Protein AF-A0A8X6S5K1-F1 (afdb_monomer)

Organism: Trichonephila clavipes (NCBI:txid2585209)

Foldseek 3Di:
DDDDDPDQAAQPQQRDRDHVPDPPDPRNVLQVQLVVCCVVVVDDSVVSNVVSCVVVPDPPDDPVVVPPDPDPPPDDDDDPPDDDDDDDDDDDDDDDPDDDDDDDDDDDDD

Mean predicted aligned error: 18.53 Å

Sequence (110 aa):
MIAQTKAKERCVNCKGDHSSFSRSCPTWILEKEITALKIKNKISYPEARRVVSSRTPVSGKSYASVTSKSYVFTAIQVDASTAPTSATAASITPKNVAVDTLKSVSSTRC

Solvent-accessible surface area (backbone atoms only — not comparable to full-atom values): 7777 Å² total; per-residue (Å²): 133,86,82,80,78,83,64,89,47,56,13,83,83,74,68,42,92,38,51,72,84,44,83,83,37,67,62,57,50,52,52,51,49,28,53,49,44,17,67,74,70,70,48,54,64,73,56,23,44,52,56,51,47,67,75,54,64,64,88,88,72,55,81,76,70,69,75,73,68,81,76,82,78,79,81,76,86,70,87,85,84,73,88,83,83,86,82,82,91,77,87,78,78,83,79,79,81,81,82,85,78,90,75,88,80,92,88,86,80,134

Nearest PDB structures (foldseek):
  7zwc-assembly1_b  TM=6.646E-01  e=4.612E+00  Homo sapiens

Radius of gyration: 29.03 Å; Cα contacts (8 Å, |Δi|>4): 48; chains: 1; bounding box: 56×59×85 Å

pLDDT: mean 72.78, std 20.5, range [36.31, 97.94]

Structure (mmCIF, N/CA/C/O backbone):
data_AF-A0A8X6S5K1-F1
#
_entry.id   AF-A0A8X6S5K1-F1
#
loop_
_atom_site.group_PDB
_atom_site.id
_atom_site.type_symbol
_atom_site.label_atom_id
_atom_site.label_alt_id
_atom_site.label_comp_id
_atom_site.label_asym_id
_atom_site.label_entity_id
_atom_site.label_seq_id
_atom_site.pdbx_PDB_ins_code
_atom_site.Cartn_x
_atom_site.Cartn_y
_atom_site.Cartn_z
_atom_site.occupancy
_atom_site.B_iso_or_equiv
_atom_site.auth_seq_id
_atom_site.auth_comp_id
_atom_site.auth_asym_id
_atom_site.auth_atom_id
_atom_site.pdbx_PDB_model_num
ATOM 1 N N . MET A 1 1 ? 12.427 21.170 -33.068 1.00 50.81 1 MET A N 1
ATOM 2 C CA . MET A 1 1 ? 12.164 19.721 -32.935 1.00 50.81 1 MET A CA 1
ATOM 3 C C . MET A 1 1 ? 12.757 19.262 -31.610 1.00 50.81 1 MET A C 1
ATOM 5 O O . MET A 1 1 ? 13.974 19.231 -31.501 1.00 50.81 1 MET A O 1
ATOM 9 N N . ILE A 1 2 ? 11.947 19.018 -30.576 1.00 59.53 2 ILE A N 1
ATOM 10 C CA . ILE A 1 2 ? 12.468 18.504 -29.298 1.00 59.53 2 ILE A CA 1
ATOM 11 C C . ILE A 1 2 ? 12.684 17.001 -29.483 1.00 59.53 2 ILE A C 1
ATOM 13 O O . ILE A 1 2 ? 11.723 16.263 -29.693 1.00 59.53 2 ILE A O 1
ATOM 17 N N . ALA A 1 3 ? 13.941 16.559 -29.469 1.00 55.78 3 ALA A N 1
ATOM 18 C CA . ALA A 1 3 ? 14.285 15.147 -29.538 1.00 55.78 3 ALA A CA 1
ATOM 19 C C . ALA A 1 3 ? 13.805 14.447 -28.259 1.00 55.78 3 ALA A C 1
ATOM 21 O O . ALA A 1 3 ? 14.302 14.713 -27.167 1.00 55.78 3 ALA A O 1
ATOM 22 N N . GLN A 1 4 ? 12.824 13.557 -28.389 1.00 64.69 4 GLN A N 1
ATOM 23 C CA . GLN A 1 4 ? 12.418 12.667 -27.306 1.00 64.69 4 GLN A CA 1
ATOM 24 C C . GLN A 1 4 ? 13.427 11.522 -27.228 1.00 64.69 4 GLN A C 1
ATOM 26 O O . GLN A 1 4 ? 13.410 10.589 -28.030 1.00 64.69 4 GLN A O 1
ATOM 31 N N . THR A 1 5 ? 14.349 11.612 -26.273 1.00 59.84 5 THR A N 1
ATOM 32 C CA . THR A 1 5 ? 15.287 10.536 -25.959 1.00 59.84 5 THR A CA 1
ATOM 33 C C . THR A 1 5 ? 14.519 9.404 -25.277 1.00 59.84 5 THR A C 1
ATOM 35 O O . THR A 1 5 ? 14.152 9.475 -24.106 1.00 59.84 5 THR A O 1
ATOM 38 N N . LYS A 1 6 ? 14.236 8.332 -26.022 1.00 65.69 6 LYS A N 1
ATOM 39 C CA . LYS A 1 6 ? 13.599 7.118 -25.493 1.00 65.69 6 LYS A CA 1
ATOM 40 C C . LYS A 1 6 ? 14.620 6.313 -24.681 1.00 65.69 6 LYS A C 1
ATOM 42 O O . LYS A 1 6 ? 15.132 5.293 -25.135 1.00 65.69 6 LYS A O 1
ATOM 47 N N . ALA A 1 7 ? 14.955 6.800 -23.489 1.00 69.88 7 ALA A N 1
ATOM 48 C CA . ALA A 1 7 ? 15.640 5.992 -22.488 1.00 69.88 7 ALA A CA 1
ATOM 49 C C . ALA A 1 7 ? 14.737 4.812 -22.096 1.00 69.88 7 ALA A C 1
ATOM 51 O O . ALA A 1 7 ? 13.510 4.927 -22.125 1.00 69.88 7 ALA A O 1
ATOM 52 N N . LYS A 1 8 ? 15.323 3.661 -21.744 1.00 70.56 8 LYS A N 1
ATOM 53 C CA . LYS A 1 8 ? 14.553 2.509 -21.258 1.00 70.56 8 LYS A CA 1
ATOM 54 C C . LYS A 1 8 ? 13.859 2.904 -19.954 1.00 70.56 8 LYS A C 1
ATOM 56 O O . LYS A 1 8 ? 14.495 2.971 -18.905 1.00 70.56 8 LYS A O 1
ATOM 61 N N . GLU A 1 9 ? 12.570 3.208 -20.043 1.00 81.81 9 GLU A N 1
ATOM 62 C CA . GLU A 1 9 ? 11.790 3.696 -18.914 1.00 81.81 9 GLU A CA 1
ATOM 63 C C . GLU A 1 9 ? 11.643 2.591 -17.868 1.00 81.81 9 GLU A C 1
ATOM 65 O O . GLU A 1 9 ? 11.046 1.540 -18.108 1.00 81.81 9 GLU A O 1
ATOM 70 N N . ARG A 1 10 ? 12.219 2.832 -16.693 1.00 89.50 10 ARG A N 1
ATOM 71 C CA . ARG A 1 10 ? 12.067 1.989 -15.511 1.00 89.50 10 ARG A CA 1
ATOM 72 C C . ARG A 1 10 ? 11.318 2.778 -14.454 1.00 89.50 10 ARG A C 1
ATOM 74 O O . ARG A 1 10 ? 11.655 3.927 -14.171 1.00 89.50 10 ARG A O 1
ATOM 81 N N . CYS A 1 11 ? 10.325 2.150 -13.843 1.00 92.81 11 CYS A N 1
ATOM 82 C CA . CYS A 1 11 ? 9.539 2.793 -12.806 1.00 92.81 11 CYS A CA 1
ATOM 83 C C . CYS A 1 11 ? 10.371 2.905 -11.532 1.00 92.81 11 CYS A C 1
ATOM 85 O O . CYS A 1 11 ? 10.790 1.889 -10.982 1.00 92.81 11 CYS A O 1
ATOM 87 N N . VAL A 1 12 ? 10.551 4.107 -10.993 1.00 91.88 12 VAL A N 1
ATOM 88 C CA . VAL A 1 12 ? 11.309 4.279 -9.739 1.00 91.88 12 VAL A CA 1
ATOM 89 C C . VAL A 1 12 ? 10.585 3.682 -8.521 1.00 91.88 12 VAL A C 1
ATOM 91 O O . VAL A 1 12 ? 11.227 3.277 -7.556 1.00 91.88 12 VAL A O 1
ATOM 94 N N . ASN A 1 13 ? 9.254 3.557 -8.586 1.00 92.06 13 ASN A N 1
ATOM 95 C CA . ASN A 1 13 ? 8.422 3.116 -7.462 1.00 92.06 13 ASN A CA 1
ATOM 96 C C . ASN A 1 13 ? 8.310 1.590 -7.343 1.00 92.06 13 ASN A C 1
ATOM 98 O O . ASN A 1 13 ? 8.298 1.058 -6.236 1.00 92.06 13 ASN A O 1
ATOM 102 N N . CYS A 1 14 ? 8.201 0.879 -8.469 1.00 91.88 14 CYS A N 1
ATOM 103 C CA . CYS A 1 14 ? 8.046 -0.582 -8.481 1.00 91.88 14 CYS A CA 1
ATOM 104 C C . CYS A 1 14 ? 9.147 -1.323 -9.254 1.00 91.88 14 CYS A C 1
ATOM 106 O O . CYS A 1 14 ? 9.145 -2.549 -9.277 1.00 91.88 14 CYS A O 1
ATOM 108 N N . LYS A 1 15 ? 10.087 -0.601 -9.881 1.00 91.44 15 LYS A N 1
ATOM 109 C CA . LYS A 1 15 ? 11.185 -1.139 -10.710 1.00 91.44 15 LYS A CA 1
ATOM 110 C C . LYS A 1 15 ? 10.724 -1.915 -11.956 1.00 91.44 15 LYS A C 1
ATOM 112 O O . LYS A 1 15 ? 11.531 -2.576 -12.606 1.00 91.44 15 LYS A O 1
ATOM 117 N N . GLY A 1 16 ? 9.445 -1.803 -12.322 1.00 90.56 16 GLY A N 1
ATOM 118 C CA . GLY A 1 16 ? 8.872 -2.408 -13.525 1.00 90.56 16 GLY A CA 1
ATOM 119 C C . GLY A 1 16 ? 9.263 -1.696 -14.826 1.00 90.56 16 GLY A C 1
ATOM 120 O O . GLY A 1 16 ? 9.755 -0.566 -14.812 1.00 90.56 16 GLY A O 1
ATOM 121 N N . ASP A 1 17 ? 9.022 -2.367 -15.954 1.00 91.12 17 ASP A N 1
ATOM 122 C CA . ASP A 1 17 ? 9.210 -1.838 -17.313 1.00 91.12 17 ASP A CA 1
ATOM 123 C C . ASP A 1 17 ? 8.049 -0.905 -17.708 1.00 91.12 17 ASP A C 1
ATOM 125 O O . ASP A 1 17 ? 7.166 -1.262 -18.485 1.00 91.12 17 ASP A O 1
ATOM 129 N N . HIS A 1 18 ? 8.004 0.277 -17.093 1.00 91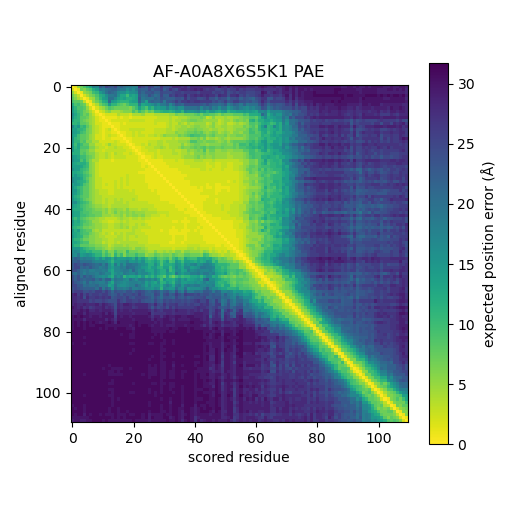.44 18 HIS A N 1
ATOM 130 C CA . HIS A 1 18 ? 7.098 1.375 -17.442 1.00 91.44 18 HIS A CA 1
ATOM 131 C C . HIS A 1 18 ? 7.614 2.709 -16.888 1.00 91.44 18 HIS A C 1
ATOM 133 O O . HIS A 1 18 ? 8.358 2.734 -15.907 1.00 91.44 18 HIS A O 1
ATOM 139 N N . SER A 1 19 ? 7.165 3.830 -17.462 1.00 89.75 19 SER A N 1
ATOM 140 C CA . SER A 1 19 ? 7.384 5.167 -16.893 1.00 89.75 19 SER A CA 1
ATOM 141 C C . SER A 1 19 ? 6.813 5.289 -15.480 1.00 89.75 19 SER A C 1
ATOM 143 O O . SER A 1 19 ? 5.741 4.760 -15.191 1.00 89.75 19 SER A O 1
ATOM 145 N N . SER A 1 20 ? 7.456 6.066 -14.609 1.00 85.12 20 SER A N 1
ATOM 146 C CA . SER A 1 20 ? 6.989 6.333 -13.238 1.00 85.12 20 SER A CA 1
ATOM 147 C C . SER A 1 20 ? 5.565 6.906 -13.154 1.00 85.12 20 SER A C 1
ATOM 149 O O . SER A 1 20 ? 4.916 6.747 -12.124 1.00 85.12 20 SER A O 1
ATOM 151 N N . PHE A 1 21 ? 5.063 7.530 -14.226 1.00 84.12 21 PHE A N 1
ATOM 152 C CA . PHE A 1 21 ? 3.700 8.068 -14.313 1.00 84.12 21 PHE A CA 1
ATOM 153 C C . PHE A 1 21 ? 2.653 7.052 -14.818 1.00 84.12 21 PHE A C 1
ATOM 155 O O . PHE A 1 21 ? 1.459 7.350 -14.869 1.00 84.12 21 PHE A O 1
ATOM 162 N N . SER A 1 22 ? 3.064 5.839 -15.201 1.00 89.44 22 SER A N 1
ATOM 163 C CA . SER A 1 22 ? 2.131 4.842 -15.725 1.00 89.44 22 SER A CA 1
ATOM 164 C C . SER A 1 22 ? 1.089 4.426 -14.684 1.00 89.44 22 SER A C 1
ATOM 166 O O . SER A 1 22 ? 1.411 4.015 -13.567 1.00 89.44 22 SER A O 1
ATOM 168 N N . ARG A 1 23 ? -0.183 4.422 -15.097 1.00 91.88 23 ARG A N 1
ATOM 169 C CA . ARG A 1 23 ? -1.316 3.955 -14.279 1.00 91.88 23 ARG A CA 1
ATOM 170 C C . ARG A 1 23 ? -1.345 2.434 -14.097 1.00 91.88 23 ARG A C 1
ATOM 172 O O . ARG A 1 23 ? -2.154 1.953 -13.311 1.00 91.88 23 ARG A O 1
ATOM 179 N N . SER A 1 24 ? -0.479 1.699 -14.798 1.00 90.50 24 SER A N 1
ATOM 180 C CA . SER A 1 24 ? -0.263 0.260 -14.602 1.00 90.50 24 SER A CA 1
ATOM 181 C C . SER A 1 24 ? 0.674 -0.059 -13.430 1.00 90.50 24 SER A C 1
ATOM 183 O O . SER A 1 24 ? 0.843 -1.229 -13.094 1.00 90.50 24 SER A O 1
ATOM 185 N N . CYS A 1 25 ? 1.284 0.950 -12.797 1.00 93.25 25 CYS A N 1
ATOM 186 C CA . CYS A 1 25 ? 2.179 0.733 -11.666 1.00 93.25 25 CYS A CA 1
ATOM 187 C C . CYS A 1 25 ? 1.410 0.150 -10.462 1.00 93.25 25 CYS A C 1
ATOM 189 O O . CYS A 1 25 ? 0.483 0.799 -9.969 1.00 93.25 25 CYS A O 1
ATOM 191 N N . PRO A 1 26 ? 1.802 -1.022 -9.925 1.00 92.06 26 PRO A N 1
ATOM 192 C CA . PRO A 1 26 ? 1.112 -1.638 -8.790 1.00 92.06 26 PRO A CA 1
ATOM 193 C C . PRO A 1 26 ? 1.150 -0.749 -7.541 1.00 92.06 26 PRO A C 1
ATOM 195 O O . PRO A 1 26 ? 0.156 -0.644 -6.826 1.00 92.06 26 PRO A O 1
ATOM 198 N N . THR A 1 27 ? 2.258 -0.033 -7.319 1.00 92.69 27 THR A N 1
ATOM 199 C CA . THR A 1 27 ? 2.384 0.936 -6.221 1.00 92.69 27 THR A CA 1
ATOM 200 C C . THR A 1 27 ? 1.372 2.075 -6.362 1.00 92.69 27 THR A C 1
ATOM 202 O O . THR A 1 27 ? 0.728 2.448 -5.38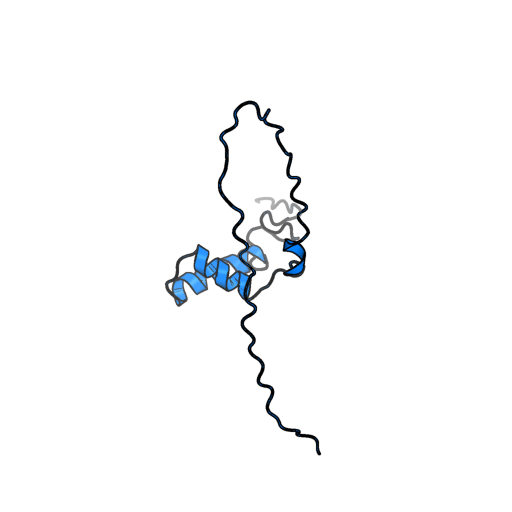8 1.00 92.69 27 THR A O 1
ATOM 205 N N . TRP A 1 28 ? 1.179 2.604 -7.576 1.00 93.38 28 TRP A N 1
ATOM 206 C CA . TRP A 1 28 ? 0.198 3.665 -7.835 1.00 93.38 28 TRP A CA 1
ATOM 207 C C . TRP A 1 28 ? -1.241 3.194 -7.602 1.00 93.38 28 TRP A C 1
ATOM 209 O O . TRP A 1 28 ? -2.038 3.904 -6.988 1.00 93.38 28 TRP A O 1
ATOM 219 N N . ILE A 1 29 ? -1.571 1.990 -8.075 1.00 93.62 29 ILE A N 1
ATOM 220 C CA . ILE A 1 29 ? -2.903 1.395 -7.911 1.00 93.62 29 ILE A CA 1
ATOM 221 C C . ILE A 1 29 ? -3.238 1.244 -6.420 1.00 93.62 29 ILE A C 1
ATOM 223 O O . ILE A 1 29 ? -4.319 1.651 -5.994 1.00 93.62 29 ILE A O 1
ATOM 227 N N . LEU A 1 30 ? -2.288 0.745 -5.626 1.00 93.69 30 LEU A N 1
ATOM 228 C CA . LEU A 1 30 ? -2.445 0.565 -4.184 1.00 93.69 30 LEU A CA 1
ATOM 229 C C . LEU A 1 30 ? -2.634 1.906 -3.455 1.00 93.69 30 LEU A C 1
ATOM 231 O O . LEU A 1 30 ? -3.559 2.053 -2.658 1.00 93.69 30 LEU A O 1
ATOM 235 N N . GLU A 1 31 ? -1.814 2.916 -3.755 1.00 94.31 31 GLU A N 1
ATOM 236 C CA . GLU A 1 31 ? -1.927 4.245 -3.130 1.00 94.31 31 GLU A CA 1
ATOM 237 C C . GLU A 1 31 ? -3.249 4.951 -3.470 1.00 94.31 31 GLU A C 1
ATOM 239 O O . GLU A 1 31 ? -3.863 5.623 -2.626 1.00 94.31 31 GLU A O 1
ATOM 244 N N . LYS A 1 32 ? -3.746 4.741 -4.692 1.00 95.62 32 LYS A N 1
ATOM 245 C CA . LYS A 1 32 ? -5.068 5.212 -5.103 1.00 95.62 32 LYS A CA 1
ATOM 246 C C . LYS A 1 32 ? -6.177 4.541 -4.289 1.00 95.62 32 LYS A C 1
ATOM 248 O O . LYS A 1 32 ? -7.100 5.235 -3.860 1.00 95.62 32 LYS A O 1
ATOM 253 N N . GLU A 1 33 ? -6.099 3.231 -4.054 1.00 95.75 33 GLU A N 1
ATOM 254 C CA . GLU A 1 33 ? -7.085 2.514 -3.235 1.00 95.75 33 GLU A CA 1
ATOM 255 C C . GLU A 1 33 ? -7.072 2.995 -1.779 1.00 95.75 33 GLU A C 1
ATOM 257 O O . GLU A 1 33 ? -8.136 3.275 -1.223 1.00 95.75 33 GLU A O 1
ATOM 262 N N . ILE A 1 34 ? -5.891 3.187 -1.181 1.00 96.81 34 ILE A N 1
ATOM 263 C CA . ILE A 1 34 ? -5.766 3.730 0.182 1.00 96.81 34 ILE A CA 1
ATOM 264 C C . ILE A 1 34 ? -6.442 5.102 0.271 1.00 96.81 34 ILE A C 1
ATOM 266 O O . ILE A 1 34 ? -7.225 5.357 1.189 1.00 96.81 34 ILE A O 1
ATOM 270 N N . THR A 1 35 ? -6.175 5.983 -0.694 1.00 97.38 35 THR A N 1
ATOM 271 C CA . THR A 1 35 ? -6.770 7.326 -0.726 1.00 97.38 35 THR A CA 1
ATOM 272 C C . THR A 1 35 ? -8.287 7.266 -0.924 1.00 97.38 35 THR A C 1
ATOM 274 O O . THR A 1 35 ? -9.027 7.993 -0.258 1.00 97.38 35 THR A O 1
ATOM 277 N N . ALA A 1 36 ? -8.772 6.364 -1.780 1.00 97.25 36 ALA A N 1
ATOM 278 C CA . ALA A 1 36 ? -10.200 6.154 -1.985 1.00 97.25 36 ALA A CA 1
ATOM 279 C C . ALA A 1 36 ? -10.892 5.652 -0.705 1.00 97.25 36 ALA A C 1
ATOM 281 O O . ALA A 1 36 ? -11.932 6.191 -0.325 1.00 97.25 36 ALA A O 1
ATOM 282 N N . LEU A 1 37 ? -10.304 4.681 0.002 1.00 96.81 37 LEU A N 1
ATOM 283 C CA . LEU A 1 37 ? -10.836 4.175 1.272 1.00 96.81 37 LEU A CA 1
ATOM 284 C C . LEU A 1 37 ? -10.807 5.226 2.379 1.00 96.81 37 LEU A C 1
ATOM 286 O O . LEU A 1 37 ? -11.778 5.335 3.127 1.00 96.81 37 LEU A O 1
ATOM 290 N N . LYS A 1 38 ? -9.739 6.029 2.452 1.00 97.94 38 LYS A N 1
ATOM 291 C CA . LYS A 1 38 ? -9.639 7.161 3.381 1.00 97.94 38 LYS A CA 1
ATOM 292 C C . LYS A 1 38 ? -10.849 8.086 3.236 1.00 97.94 38 LYS A C 1
ATOM 294 O O . LYS A 1 38 ? -11.485 8.423 4.228 1.00 97.94 38 LYS A O 1
ATOM 299 N N . ILE A 1 39 ? -11.184 8.485 2.008 1.00 97.56 39 ILE A N 1
ATOM 300 C CA . ILE A 1 39 ? -12.290 9.420 1.750 1.00 97.56 39 ILE A CA 1
ATOM 301 C C . ILE A 1 39 ? -13.649 8.740 1.951 1.00 97.56 39 ILE A C 1
ATOM 303 O O . ILE A 1 39 ? -14.538 9.347 2.550 1.00 97.56 39 ILE A O 1
ATOM 307 N N . LYS A 1 40 ? -13.796 7.493 1.484 1.00 97.44 40 LYS A N 1
ATOM 308 C CA . LYS A 1 40 ? -15.045 6.721 1.556 1.00 97.44 40 LYS A CA 1
ATOM 309 C C . LYS A 1 40 ? -15.462 6.419 2.994 1.00 97.44 40 LYS A C 1
ATOM 311 O O . LYS A 1 40 ? -16.619 6.618 3.337 1.00 97.44 40 LYS A O 1
ATOM 316 N N . ASN A 1 41 ? -14.521 5.973 3.823 1.00 96.19 41 ASN A N 1
ATOM 317 C CA . ASN A 1 41 ? -14.793 5.562 5.202 1.00 96.19 41 ASN A CA 1
ATOM 318 C C . ASN A 1 41 ? -14.459 6.656 6.228 1.00 96.19 41 ASN A C 1
ATOM 320 O O . ASN A 1 41 ? -14.666 6.444 7.416 1.00 96.19 41 ASN A O 1
ATOM 324 N N . LYS A 1 42 ? -13.916 7.804 5.789 1.00 97.19 42 LYS A N 1
ATOM 325 C CA . LYS A 1 42 ? -13.475 8.918 6.654 1.00 97.19 42 LYS A CA 1
ATOM 326 C C . LYS A 1 42 ? -12.491 8.490 7.754 1.00 97.19 42 LYS A C 1
ATOM 328 O O . LYS A 1 42 ? -12.472 9.058 8.839 1.00 97.19 42 LYS A O 1
ATOM 333 N N . ILE A 1 43 ? -11.652 7.503 7.454 1.00 96.75 43 ILE A N 1
ATOM 334 C CA . ILE A 1 43 ? -10.641 6.962 8.372 1.00 96.75 43 ILE A CA 1
ATOM 335 C C . ILE A 1 43 ? -9.278 7.621 8.159 1.00 96.75 43 ILE A C 1
ATOM 337 O O . ILE A 1 43 ? -9.018 8.252 7.132 1.00 96.75 43 ILE A O 1
ATOM 341 N N . SER A 1 44 ? -8.377 7.442 9.123 1.00 97.88 44 SER A N 1
ATOM 342 C CA . SER A 1 44 ? -6.991 7.888 8.984 1.00 97.88 44 SER A CA 1
ATOM 343 C C . SER A 1 44 ? -6.266 7.126 7.861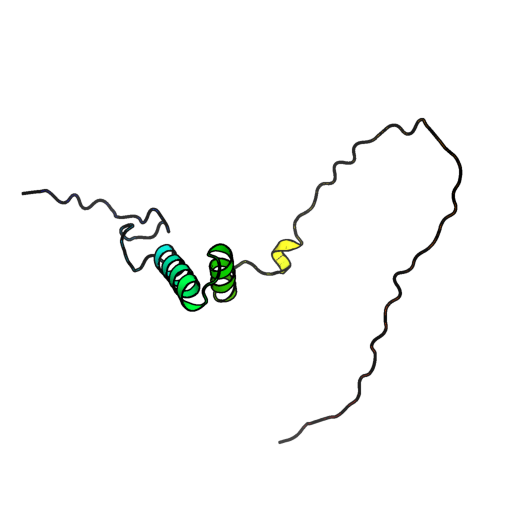 1.00 97.88 44 SER A C 1
ATOM 345 O O . SER A 1 44 ? -6.589 5.986 7.526 1.00 97.88 44 SER A O 1
ATOM 347 N N . TYR A 1 45 ? -5.247 7.747 7.267 1.00 96.94 45 TYR A N 1
ATOM 348 C CA . TYR A 1 45 ? -4.433 7.110 6.229 1.00 96.94 45 TYR A CA 1
ATOM 349 C C . TYR A 1 45 ? -3.715 5.814 6.674 1.00 96.94 45 TYR A C 1
ATOM 351 O O . TYR A 1 45 ? -3.785 4.833 5.928 1.00 96.94 45 TYR A O 1
ATOM 359 N N . PRO A 1 46 ? -3.059 5.734 7.857 1.00 95.88 46 PRO A N 1
ATOM 360 C CA . PRO A 1 46 ? -2.437 4.480 8.294 1.00 95.88 46 PRO A CA 1
ATOM 361 C C . PRO A 1 46 ? -3.467 3.367 8.517 1.00 95.88 46 PRO A C 1
ATOM 363 O O . PRO A 1 46 ? -3.177 2.197 8.278 1.00 95.88 46 PRO A O 1
ATOM 366 N N . GLU A 1 47 ? -4.684 3.712 8.927 1.00 95.62 47 GLU A N 1
ATOM 367 C CA . GLU A 1 47 ? -5.781 2.758 9.053 1.00 95.62 47 GLU A CA 1
ATOM 368 C C . GLU A 1 47 ? -6.284 2.260 7.700 1.00 95.62 47 GLU A C 1
ATOM 370 O O . GLU A 1 47 ? -6.374 1.051 7.496 1.00 95.62 47 GLU A O 1
ATOM 375 N N . ALA A 1 48 ? -6.505 3.160 6.739 1.00 96.94 48 ALA A N 1
ATOM 376 C CA . ALA A 1 48 ? -6.844 2.777 5.371 1.00 96.94 48 ALA A CA 1
ATOM 377 C C . ALA A 1 48 ? -5.780 1.846 4.770 1.00 96.94 48 ALA A C 1
ATOM 379 O O . ALA A 1 48 ? -6.119 0.830 4.167 1.00 96.94 48 ALA A O 1
ATOM 380 N N . ARG A 1 49 ? -4.493 2.131 5.006 1.00 95.69 49 ARG A N 1
ATOM 381 C CA . ARG A 1 49 ? -3.382 1.268 4.586 1.00 95.69 49 ARG A CA 1
ATOM 382 C C . ARG A 1 49 ? -3.459 -0.124 5.215 1.00 95.69 49 ARG A C 1
ATOM 384 O O . ARG A 1 49 ? -3.277 -1.101 4.498 1.00 95.69 49 ARG A O 1
ATOM 391 N N . ARG A 1 50 ? -3.751 -0.236 6.518 1.00 94.50 50 ARG A N 1
ATOM 392 C CA . ARG A 1 50 ? -3.949 -1.540 7.186 1.00 94.50 50 ARG A CA 1
ATOM 393 C C . ARG A 1 50 ? -5.079 -2.340 6.535 1.00 94.50 50 ARG A C 1
ATOM 395 O O . ARG A 1 50 ? -4.917 -3.537 6.325 1.00 94.50 50 ARG A O 1
ATOM 402 N N . VAL A 1 51 ? -6.182 -1.678 6.182 1.00 94.19 51 VAL A N 1
ATOM 403 C CA . VAL A 1 51 ? -7.347 -2.312 5.541 1.00 94.19 51 VAL A CA 1
ATOM 404 C C . VAL A 1 51 ? -7.050 -2.769 4.108 1.00 94.19 51 VAL A C 1
ATOM 406 O O . VAL A 1 51 ? -7.484 -3.848 3.720 1.00 94.19 51 VAL A O 1
ATOM 409 N N . VAL A 1 52 ? -6.307 -1.996 3.310 1.00 93.62 52 VAL A N 1
ATOM 410 C CA . VAL A 1 52 ? -5.888 -2.453 1.967 1.00 93.62 52 VAL A CA 1
ATOM 411 C C . VAL A 1 52 ? -4.934 -3.643 2.089 1.00 93.62 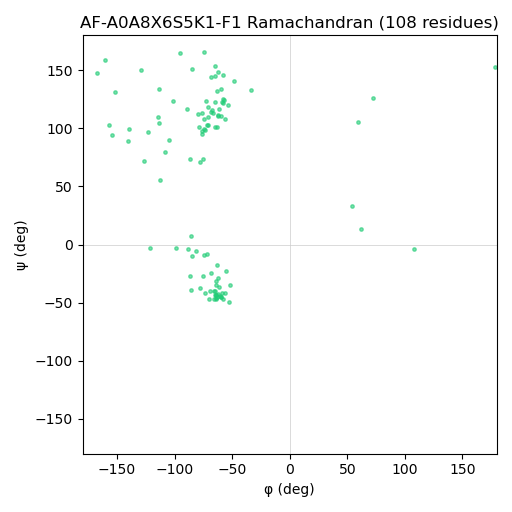52 VAL A C 1
ATOM 413 O O . VAL A 1 52 ? -5.147 -4.676 1.460 1.00 93.62 52 VAL A O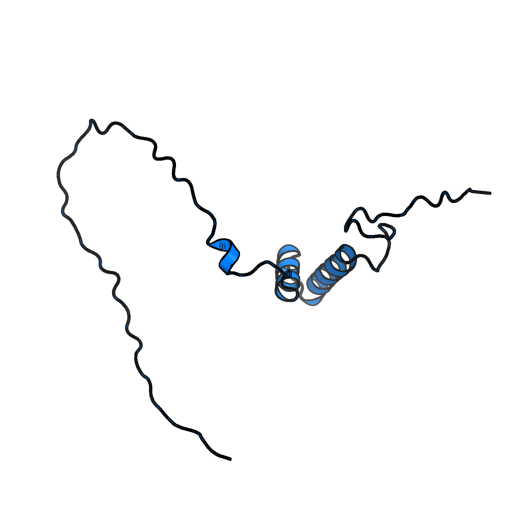 1
ATOM 416 N N . SER A 1 53 ? -3.936 -3.550 2.971 1.00 89.88 53 SER A N 1
ATOM 417 C CA . SER A 1 53 ? -2.962 -4.624 3.192 1.00 89.88 53 SER A CA 1
ATOM 418 C C . SER A 1 53 ? -3.584 -5.925 3.708 1.00 89.88 53 SER A C 1
ATOM 420 O O . SER A 1 53 ? -3.043 -6.992 3.435 1.00 89.88 53 SER A O 1
ATOM 422 N N . SER A 1 54 ? -4.698 -5.870 4.447 1.00 87.88 54 SER A N 1
AT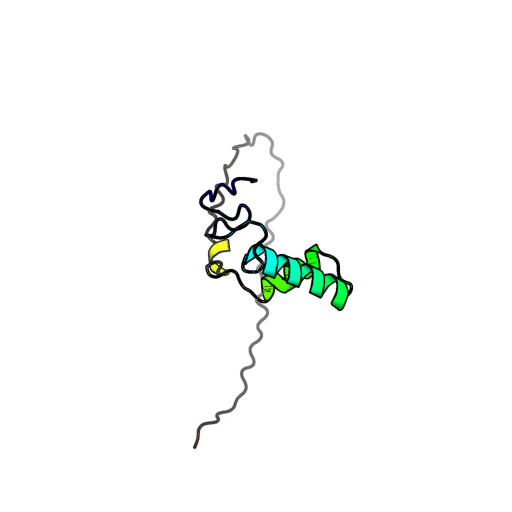OM 423 C CA . SER A 1 54 ? -5.395 -7.083 4.893 1.00 87.88 54 SER A CA 1
ATOM 424 C C . SER A 1 54 ? -6.194 -7.764 3.777 1.00 87.88 54 SER A C 1
ATOM 426 O O . SER A 1 54 ? -6.362 -8.979 3.818 1.00 87.88 54 SER A O 1
ATOM 428 N N . ARG A 1 55 ? -6.659 -7.012 2.768 1.00 87.50 55 ARG A N 1
ATOM 429 C CA . ARG A 1 55 ? -7.376 -7.547 1.593 1.00 87.50 55 ARG A CA 1
ATOM 430 C C . ARG A 1 55 ? -6.443 -8.176 0.571 1.00 87.50 55 ARG A C 1
ATOM 432 O O . ARG A 1 55 ? -6.794 -9.179 -0.039 1.00 87.50 55 ARG A O 1
ATOM 439 N N . THR A 1 56 ? -5.268 -7.585 0.389 1.00 79.94 56 THR A N 1
ATOM 440 C CA . THR A 1 56 ? -4.193 -8.135 -0.440 1.00 79.94 56 THR A CA 1
ATOM 441 C C . THR A 1 56 ? -3.068 -8.629 0.465 1.00 79.94 56 THR A C 1
ATOM 443 O O . THR A 1 56 ? -2.074 -7.912 0.628 1.00 79.94 56 THR A O 1
ATOM 446 N N . PRO A 1 57 ? -3.197 -9.825 1.079 1.00 72.00 57 PRO A N 1
ATOM 447 C CA . PRO A 1 57 ? -2.089 -10.411 1.811 1.00 72.00 57 PRO A CA 1
ATOM 448 C C . PRO A 1 57 ? -0.900 -10.536 0.859 1.00 72.00 57 PRO A C 1
ATOM 450 O O . PRO A 1 57 ? -1.007 -11.107 -0.228 1.00 72.00 57 PRO A O 1
ATOM 453 N N . VAL A 1 58 ? 0.232 -9.948 1.248 1.00 71.81 58 VAL A N 1
ATOM 454 C CA . VAL A 1 58 ? 1.470 -10.031 0.471 1.00 71.81 58 VAL A CA 1
ATOM 455 C C . VAL A 1 58 ? 1.834 -11.506 0.347 1.00 71.81 58 VAL A C 1
ATOM 457 O O . VAL A 1 58 ? 2.179 -12.149 1.342 1.00 71.81 58 VAL A O 1
ATOM 460 N N . SER A 1 59 ? 1.725 -12.038 -0.872 1.00 63.22 59 SER A N 1
ATOM 461 C CA . SER A 1 59 ? 2.057 -13.428 -1.170 1.00 63.22 59 SER A CA 1
ATOM 462 C C . SER A 1 59 ? 3.485 -13.710 -0.689 1.00 63.22 59 SER A C 1
ATOM 464 O O . SER A 1 59 ? 4.422 -13.010 -1.076 1.00 63.22 59 SER A O 1
ATOM 466 N N . GLY A 1 60 ? 3.638 -14.663 0.234 1.00 66.94 60 GLY A N 1
ATOM 467 C CA . GLY A 1 60 ? 4.928 -15.036 0.830 1.00 66.94 60 GLY A CA 1
ATOM 468 C C . GLY A 1 60 ? 5.155 -14.625 2.292 1.00 66.94 60 GLY A C 1
ATOM 469 O O . GLY A 1 60 ? 6.162 -15.028 2.868 1.00 66.94 60 GLY A O 1
ATOM 470 N N . LYS A 1 61 ? 4.239 -13.888 2.939 1.00 68.62 61 LYS A N 1
ATOM 471 C CA . LYS A 1 61 ? 4.289 -13.655 4.398 1.00 68.62 61 LYS A CA 1
ATOM 472 C C . LYS A 1 61 ? 3.231 -14.494 5.122 1.00 68.62 61 LYS A C 1
ATOM 474 O O . LYS A 1 61 ? 2.105 -14.053 5.310 1.00 68.62 61 LYS A O 1
ATOM 479 N N . SER A 1 62 ? 3.601 -15.714 5.517 1.00 77.75 62 SER A N 1
ATOM 480 C CA . SER A 1 62 ? 2.779 -16.592 6.371 1.00 77.75 62 SER A CA 1
ATOM 481 C C . SER A 1 62 ? 2.990 -16.271 7.856 1.00 77.75 62 SER A C 1
ATOM 483 O O . SER A 1 62 ? 4.086 -15.859 8.243 1.00 77.75 62 SER A O 1
ATOM 485 N N . TYR A 1 63 ? 1.981 -16.506 8.704 1.00 74.75 63 TYR A N 1
ATOM 486 C CA . TYR A 1 63 ? 2.063 -16.350 10.167 1.00 74.75 63 TYR A CA 1
ATOM 487 C C . TYR A 1 63 ? 3.270 -17.097 10.772 1.00 74.75 63 T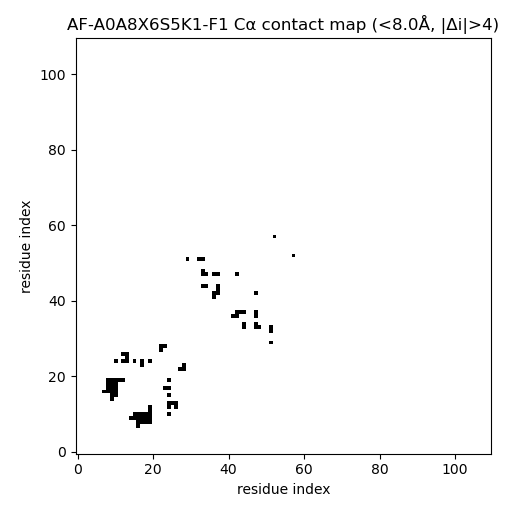YR A C 1
ATOM 489 O O . TYR A 1 63 ? 3.953 -16.579 11.654 1.00 74.75 63 TYR A O 1
ATOM 497 N N . ALA A 1 64 ? 3.621 -18.260 10.211 1.00 78.50 64 ALA A N 1
ATOM 498 C CA . ALA A 1 64 ? 4.775 -19.057 10.630 1.00 78.50 64 ALA A CA 1
ATOM 499 C C . ALA A 1 64 ? 6.144 -18.365 10.431 1.00 78.50 64 ALA A C 1
ATOM 501 O O . ALA A 1 64 ? 7.123 -18.750 11.059 1.00 78.50 64 ALA A O 1
ATOM 502 N N . SER A 1 65 ? 6.241 -17.317 9.605 1.00 74.81 65 SER A N 1
ATOM 503 C CA . SER A 1 65 ? 7.503 -16.584 9.388 1.00 74.81 65 SER A CA 1
ATOM 504 C C . SER A 1 65 ? 7.902 -15.662 10.550 1.00 74.81 65 SER A C 1
ATOM 506 O O . SER A 1 65 ? 9.004 -15.117 10.558 1.00 74.81 65 SER A O 1
ATOM 508 N N . VAL A 1 66 ? 7.016 -15.464 11.531 1.00 74.44 66 VAL A N 1
ATOM 509 C CA . VAL A 1 66 ? 7.259 -14.562 12.669 1.00 74.44 66 VAL A CA 1
ATOM 510 C C . VAL A 1 66 ? 7.996 -15.275 13.809 1.00 74.44 66 VAL A C 1
ATOM 512 O O . VAL A 1 66 ? 8.739 -14.633 14.549 1.00 74.44 66 VAL A O 1
ATOM 515 N N . THR A 1 67 ? 7.847 -16.599 13.921 1.00 76.69 67 THR A N 1
ATOM 516 C CA . THR A 1 67 ? 8.399 -17.397 15.031 1.00 76.69 67 THR A CA 1
ATOM 517 C C . THR A 1 67 ? 9.855 -17.832 14.837 1.00 76.69 67 THR A C 1
ATOM 519 O O . THR A 1 67 ? 10.467 -18.325 15.777 1.00 76.69 67 THR A O 1
ATOM 522 N N . SER A 1 68 ? 10.445 -17.649 13.654 1.00 69.19 68 SER A N 1
ATOM 523 C CA . SER A 1 68 ? 11.812 -18.100 13.344 1.00 69.19 68 SER A CA 1
ATOM 524 C C . SER A 1 68 ? 12.912 -17.109 13.748 1.00 69.19 68 SER A C 1
ATOM 526 O O . SER A 1 68 ? 14.087 -17.322 13.446 1.00 69.19 68 SER A O 1
ATOM 528 N N . LYS A 1 69 ? 12.571 -16.024 14.455 1.00 75.44 69 LYS A N 1
ATOM 529 C CA . LYS A 1 69 ? 13.569 -15.102 15.008 1.00 75.44 69 LYS A CA 1
ATOM 530 C C . LYS A 1 69 ? 14.211 -15.728 16.245 1.00 75.44 69 LYS A C 1
ATOM 532 O O . LYS A 1 69 ? 13.668 -15.633 17.341 1.00 75.44 69 LYS A O 1
ATOM 537 N N . SER A 1 70 ? 15.382 -16.334 16.065 1.00 75.81 70 SER A N 1
ATOM 538 C CA . SER A 1 70 ? 16.265 -16.690 17.177 1.00 75.81 70 SER A CA 1
ATOM 539 C C . SER A 1 70 ? 16.737 -15.403 17.851 1.00 75.81 70 SER A C 1
ATOM 541 O O . SER A 1 70 ? 17.599 -14.696 17.329 1.00 75.81 70 SER A O 1
ATOM 543 N N . TYR A 1 71 ? 16.133 -15.058 18.985 1.00 75.69 71 TYR A N 1
ATOM 544 C CA . TYR A 1 71 ? 16.617 -13.972 19.825 1.00 75.69 71 TYR A CA 1
ATOM 545 C C . TYR A 1 71 ? 17.871 -14.462 20.548 1.00 75.69 71 TYR A C 1
ATOM 547 O O . TYR A 1 71 ? 17.800 -15.328 21.418 1.00 75.69 71 TYR A O 1
ATOM 555 N N . VAL A 1 72 ? 19.031 -13.944 20.147 1.00 74.31 72 VAL A N 1
ATOM 556 C CA . VAL A 1 72 ? 20.289 -14.230 20.834 1.00 74.31 72 VAL A CA 1
ATOM 557 C C . VAL A 1 72 ? 20.284 -13.402 22.117 1.00 74.31 72 VAL A C 1
ATOM 559 O O . VAL A 1 72 ? 20.582 -12.211 22.097 1.00 74.31 72 VAL A O 1
ATOM 562 N N . PHE A 1 73 ? 19.863 -14.012 23.224 1.00 74.12 73 PHE A N 1
ATOM 563 C CA . PHE A 1 73 ? 20.004 -13.408 24.544 1.00 74.12 73 PHE A CA 1
ATOM 564 C C . PHE A 1 73 ? 21.476 -13.500 24.949 1.00 74.12 73 PHE A C 1
ATOM 566 O O . PHE A 1 73 ? 21.953 -14.551 25.378 1.00 74.12 73 PHE A O 1
ATOM 573 N N . THR A 1 74 ? 22.223 -12.413 24.779 1.00 70.31 74 THR A N 1
ATOM 574 C CA . THR A 1 74 ? 23.546 -12.273 25.386 1.00 70.31 74 THR A CA 1
ATOM 575 C C . THR A 1 74 ? 23.355 -12.022 26.876 1.00 70.31 74 THR A C 1
ATOM 577 O O . THR A 1 74 ? 23.063 -10.908 27.305 1.00 70.31 74 THR A O 1
ATOM 580 N N . ALA A 1 75 ? 23.486 -13.087 27.667 1.00 69.62 75 ALA A N 1
ATOM 581 C CA . ALA A 1 75 ? 23.523 -12.997 29.117 1.00 69.62 75 ALA A CA 1
ATOM 582 C C . ALA A 1 75 ? 24.748 -12.169 29.534 1.00 69.62 75 ALA A C 1
ATOM 584 O O . ALA A 1 75 ? 25.890 -12.595 29.360 1.00 69.62 75 ALA A O 1
ATOM 585 N N . ILE A 1 76 ? 24.512 -10.973 30.069 1.00 69.56 76 ILE A N 1
ATOM 586 C CA . ILE A 1 76 ? 25.535 -10.223 30.794 1.00 69.56 76 ILE A CA 1
ATOM 587 C C . ILE A 1 76 ? 25.651 -10.899 32.161 1.00 69.56 76 ILE A C 1
ATOM 589 O O . ILE A 1 76 ? 24.698 -10.891 32.937 1.00 69.56 76 ILE A O 1
ATOM 593 N N . GLN A 1 77 ? 26.796 -11.523 32.431 1.00 65.81 77 GLN A N 1
ATOM 594 C CA . GLN A 1 77 ? 27.117 -12.034 33.761 1.00 65.81 77 GLN A CA 1
ATOM 595 C C . GLN A 1 77 ? 27.317 -10.826 34.686 1.00 65.81 77 GLN A C 1
ATOM 597 O O . GLN A 1 77 ? 28.239 -10.038 34.478 1.00 65.81 77 GLN A O 1
ATOM 602 N N . VAL A 1 78 ? 26.440 -10.656 35.674 1.00 65.25 78 VAL A N 1
ATOM 603 C CA . VAL A 1 78 ? 26.643 -9.719 36.787 1.00 65.25 78 VAL A CA 1
ATOM 604 C C . VAL A 1 78 ? 27.103 -10.524 37.997 1.00 65.25 78 VAL A C 1
ATOM 606 O O . VAL A 1 78 ? 26.451 -11.494 38.379 1.00 65.25 78 VAL A O 1
ATOM 609 N N . ASP A 1 79 ? 28.259 -10.160 38.554 1.00 50.94 79 ASP A N 1
ATOM 610 C CA . ASP A 1 79 ? 28.831 -10.800 39.741 1.00 50.94 79 ASP A CA 1
ATOM 611 C C . ASP A 1 79 ? 27.871 -10.629 40.928 1.00 50.94 79 ASP A C 1
ATOM 613 O O . ASP A 1 79 ? 27.549 -9.514 41.348 1.00 50.94 79 ASP A O 1
ATOM 617 N N . ALA A 1 80 ? 27.358 -11.751 41.427 1.00 51.56 80 ALA A N 1
ATOM 618 C CA . ALA A 1 80 ? 26.435 -11.810 42.545 1.00 51.56 80 ALA A CA 1
ATOM 619 C C . ALA A 1 80 ? 27.210 -11.842 43.869 1.00 51.56 80 ALA A C 1
ATOM 621 O O . ALA A 1 80 ? 27.253 -12.861 44.553 1.00 51.56 80 ALA A O 1
ATOM 622 N N . SER A 1 81 ? 27.775 -10.701 44.254 1.00 54.75 81 SER A N 1
ATOM 623 C CA . SER A 1 81 ? 28.320 -10.489 45.598 1.00 54.75 81 SER A CA 1
ATOM 624 C C . SER A 1 81 ? 27.507 -9.449 46.361 1.00 54.75 81 SER A C 1
ATOM 626 O O . SER A 1 81 ? 28.042 -8.456 46.836 1.00 54.75 81 SER A O 1
ATOM 628 N N . THR A 1 82 ? 26.194 -9.654 46.497 1.00 44.84 82 THR A N 1
ATOM 629 C CA . THR A 1 82 ? 25.432 -9.140 47.651 1.00 44.84 82 THR A CA 1
ATOM 630 C C . THR A 1 82 ? 24.165 -9.976 47.833 1.00 44.84 82 THR A C 1
ATOM 632 O O . THR A 1 82 ? 23.192 -9.831 47.095 1.00 44.84 82 THR A O 1
ATOM 635 N N . ALA A 1 83 ? 24.178 -10.875 48.817 1.00 47.34 83 ALA A N 1
ATOM 636 C CA . ALA A 1 83 ? 22.967 -11.521 49.312 1.00 47.34 83 ALA A CA 1
ATOM 637 C C . ALA A 1 83 ? 22.041 -10.471 49.956 1.00 47.34 83 ALA A C 1
ATOM 639 O O . ALA A 1 83 ? 22.518 -9.561 50.638 1.00 47.34 83 ALA A O 1
ATOM 640 N N . PRO A 1 84 ? 20.719 -10.639 49.819 1.00 45.66 84 PRO A N 1
ATOM 641 C CA . PRO A 1 84 ? 19.985 -10.908 51.043 1.00 45.66 84 PRO A CA 1
ATOM 642 C C . PRO A 1 84 ? 19.069 -12.127 50.939 1.00 45.66 84 PRO A C 1
ATOM 644 O O . PRO A 1 84 ? 18.565 -12.535 49.895 1.00 45.66 84 PRO A O 1
ATOM 647 N N . THR A 1 85 ? 18.930 -12.707 52.114 1.00 42.19 85 THR A N 1
ATOM 648 C CA . THR A 1 85 ? 18.324 -13.968 52.491 1.00 42.19 85 THR A CA 1
ATOM 649 C C . THR A 1 85 ? 16.803 -13.973 52.309 1.00 42.19 85 THR A C 1
ATOM 651 O O . THR A 1 85 ? 16.122 -13.005 52.637 1.00 42.19 85 THR A O 1
ATOM 654 N N . SER A 1 86 ? 16.292 -15.140 51.900 1.00 47.19 86 SER A N 1
ATOM 655 C CA . SER A 1 86 ? 14.963 -15.708 52.198 1.00 47.19 86 SER A CA 1
ATOM 656 C C . SER A 1 86 ? 13.696 -14.934 51.795 1.00 47.19 86 SER A C 1
ATOM 658 O O . SER A 1 86 ? 13.216 -14.083 52.536 1.00 47.19 86 SER A O 1
ATOM 660 N N . ALA A 1 87 ? 13.034 -15.407 50.730 1.00 40.16 87 ALA A N 1
ATOM 661 C CA . ALA A 1 87 ? 11.575 -15.541 50.708 1.00 40.16 87 ALA A CA 1
ATOM 662 C C . ALA A 1 87 ? 11.131 -16.681 49.770 1.00 40.16 87 ALA A C 1
ATOM 664 O O . ALA A 1 87 ? 11.596 -16.830 48.644 1.00 40.16 87 ALA A O 1
ATOM 665 N N . THR A 1 88 ? 10.250 -17.498 50.328 1.00 38.25 88 THR A N 1
ATOM 666 C CA . THR A 1 88 ? 9.685 -18.791 49.939 1.00 38.25 88 THR A CA 1
ATOM 667 C C . THR A 1 88 ? 9.154 -18.902 48.504 1.00 38.25 88 THR A C 1
ATOM 669 O O . THR A 1 88 ? 8.471 -18.017 47.996 1.00 38.25 88 THR A O 1
ATOM 672 N N . ALA A 1 89 ? 9.408 -20.065 47.894 1.00 48.69 89 ALA A N 1
ATOM 673 C CA . ALA A 1 89 ? 8.849 -20.506 46.623 1.00 48.69 89 ALA A CA 1
ATOM 674 C C . ALA A 1 89 ? 7.311 -20.555 46.655 1.00 48.69 89 ALA A C 1
ATOM 676 O O . ALA A 1 89 ? 6.722 -21.289 47.449 1.00 48.69 89 ALA A O 1
ATOM 677 N N . ALA A 1 90 ? 6.667 -19.820 45.748 1.00 36.31 90 ALA A N 1
ATOM 678 C CA . ALA A 1 90 ? 5.252 -19.976 45.442 1.00 36.31 90 ALA A CA 1
ATOM 679 C C . ALA A 1 90 ? 5.105 -20.496 44.008 1.00 36.31 90 ALA A C 1
ATOM 681 O O . ALA A 1 90 ? 5.285 -19.771 43.031 1.00 36.31 90 ALA A O 1
ATOM 682 N N . SER A 1 91 ? 4.782 -21.784 43.905 1.00 44.91 91 SER A N 1
ATOM 683 C CA . SER A 1 91 ? 4.281 -22.421 42.693 1.00 44.91 91 SER A CA 1
ATOM 684 C C . SER A 1 91 ? 3.000 -21.725 42.236 1.00 44.91 91 SER A C 1
ATOM 686 O O . SER A 1 91 ? 2.011 -21.720 42.967 1.00 44.91 91 SER A O 1
ATOM 688 N N . ILE A 1 92 ? 2.978 -21.201 41.011 1.00 46.34 92 ILE A N 1
ATOM 689 C CA . ILE A 1 92 ? 1.726 -20.895 40.313 1.00 46.34 92 ILE A CA 1
ATOM 690 C C . ILE A 1 92 ? 1.745 -21.652 38.991 1.00 46.34 92 ILE A C 1
ATOM 692 O O . ILE A 1 92 ? 2.352 -21.252 38.001 1.00 46.34 92 ILE A O 1
ATOM 696 N N . THR A 1 93 ? 1.085 -22.803 39.030 1.00 53.25 93 THR A N 1
ATOM 697 C CA . THR A 1 93 ? 0.631 -23.562 37.873 1.00 53.25 93 THR A CA 1
ATOM 698 C C . THR A 1 93 ? -0.335 -22.708 37.042 1.00 53.25 93 THR A C 1
ATOM 700 O O . THR A 1 93 ? -1.270 -22.127 37.602 1.00 53.25 93 THR A O 1
ATOM 703 N N . PRO A 1 94 ? -0.196 -22.641 35.707 1.00 43.56 94 PRO A N 1
ATOM 704 C CA . PRO A 1 94 ? -1.286 -22.157 34.879 1.00 43.56 94 PRO A CA 1
ATOM 705 C C . PRO A 1 94 ? -2.395 -23.216 34.889 1.00 43.56 94 PRO A C 1
ATOM 707 O O . PRO A 1 94 ? -2.245 -24.308 34.342 1.00 43.56 94 PRO A O 1
ATOM 710 N N . LYS A 1 95 ? -3.509 -22.895 35.556 1.00 39.31 95 LYS A N 1
ATOM 711 C CA . LYS A 1 95 ? -4.753 -23.665 35.489 1.00 39.31 95 LYS A CA 1
ATOM 712 C C . LYS A 1 95 ? -5.258 -23.629 34.048 1.00 39.31 95 LYS A C 1
ATOM 714 O O . LYS A 1 95 ? -5.694 -22.592 33.553 1.00 39.31 95 LYS A O 1
ATOM 719 N N . ASN A 1 96 ? -5.186 -24.778 33.395 1.00 46.81 96 ASN A N 1
ATOM 720 C CA . ASN A 1 96 ? -5.957 -25.107 32.213 1.00 46.81 96 ASN A CA 1
ATOM 721 C C . ASN A 1 96 ? -7.450 -24.954 32.539 1.00 46.81 96 ASN A C 1
ATOM 723 O O . ASN A 1 96 ? -8.036 -25.757 33.262 1.00 46.81 96 ASN A O 1
ATOM 727 N N . VAL A 1 97 ? -8.086 -23.912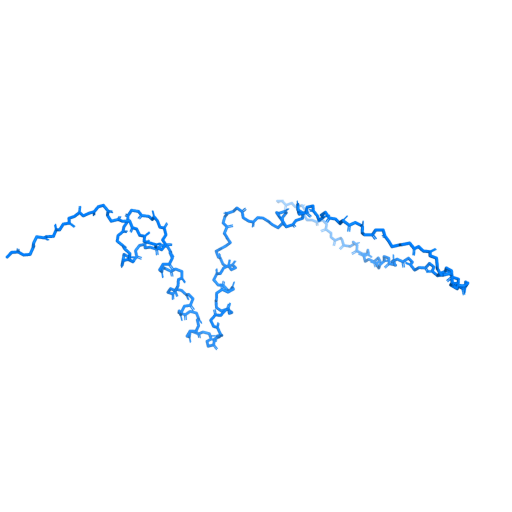 32.008 1.00 38.00 97 VAL A N 1
ATOM 728 C CA . VAL A 1 97 ? -9.547 -23.884 31.953 1.00 38.00 97 VAL A CA 1
ATOM 729 C C . VAL A 1 97 ? -9.954 -24.896 30.890 1.00 38.00 97 VAL A C 1
ATOM 731 O O . VAL A 1 97 ? -9.802 -24.663 29.693 1.00 38.00 97 VAL A O 1
ATOM 734 N N . ALA A 1 98 ? -10.404 -26.052 31.368 1.00 48.03 98 ALA A N 1
ATOM 735 C CA . ALA A 1 98 ? -11.110 -27.041 30.581 1.00 48.03 98 ALA A CA 1
ATOM 736 C C . ALA A 1 98 ? -12.366 -26.394 29.986 1.00 48.03 98 ALA A C 1
ATOM 738 O O . ALA A 1 98 ? -13.196 -25.844 30.711 1.00 48.03 98 ALA A O 1
ATOM 739 N N . VAL A 1 99 ? -12.507 -26.483 28.668 1.00 41.09 99 VAL A N 1
ATOM 740 C CA . VAL A 1 99 ? -13.800 -26.318 28.004 1.00 41.09 99 VAL A CA 1
ATOM 741 C C . VAL A 1 99 ? -14.008 -27.550 27.134 1.00 41.09 99 VAL A C 1
ATOM 743 O O . VAL A 1 99 ? -13.897 -27.513 25.915 1.00 41.09 99 VAL A O 1
ATOM 746 N N . ASP A 1 100 ? -14.263 -28.674 27.798 1.00 39.19 100 ASP A N 1
ATOM 747 C CA . ASP A 1 100 ? -14.879 -29.830 27.166 1.00 39.19 100 ASP A CA 1
ATOM 748 C C . ASP A 1 100 ? -16.391 -29.679 27.292 1.00 39.19 100 ASP A C 1
ATOM 750 O O . ASP A 1 100 ? -16.933 -29.705 28.393 1.00 39.19 100 ASP A O 1
ATOM 754 N N . THR A 1 101 ? -17.090 -29.560 26.167 1.00 41.72 101 THR A N 1
ATOM 755 C CA . THR A 1 101 ? -18.351 -30.287 25.972 1.00 41.72 101 THR A CA 1
ATOM 756 C C . THR A 1 101 ? -18.565 -30.478 24.476 1.00 41.72 101 THR A C 1
ATOM 758 O O . THR A 1 101 ? -19.117 -29.632 23.774 1.00 41.72 101 THR A O 1
ATOM 761 N N . LEU A 1 102 ? -18.126 -31.638 23.997 1.00 56.09 102 LEU A N 1
ATOM 762 C CA . LEU A 1 102 ? -18.608 -32.242 22.766 1.00 56.09 102 LEU A CA 1
ATOM 763 C C . LEU A 1 102 ? -20.039 -32.741 23.013 1.00 56.09 102 LEU A C 1
ATOM 765 O O . LEU A 1 102 ? -20.263 -33.629 23.834 1.00 56.09 102 LEU A O 1
ATOM 769 N N . LYS A 1 103 ? -21.009 -32.209 22.271 1.00 39.03 103 LYS A N 1
ATOM 770 C CA . LYS A 1 103 ? -22.289 -32.882 22.017 1.00 39.03 103 LYS A CA 1
ATOM 771 C C . LYS A 1 103 ? -22.635 -32.621 20.550 1.00 39.03 103 LYS A C 1
ATOM 773 O O . LYS A 1 103 ? -22.853 -31.479 20.179 1.00 39.03 103 LYS A O 1
ATOM 778 N N . SER A 1 104 ? -22.349 -33.605 19.689 1.00 39.75 104 SER A N 1
ATOM 779 C CA . SER A 1 104 ? -23.347 -34.478 19.034 1.00 39.75 104 SER A CA 1
ATOM 780 C C . SER A 1 104 ? -24.124 -33.704 17.951 1.00 39.75 104 SER A C 1
ATOM 782 O O . SER A 1 104 ? -24.647 -32.639 18.225 1.00 39.75 104 SER A O 1
ATOM 784 N N . VAL A 1 105 ? -24.232 -34.120 16.692 1.00 48.78 105 VAL A N 1
ATOM 785 C CA . VAL A 1 105 ? -24.764 -35.394 16.199 1.00 48.78 105 VAL A CA 1
ATOM 786 C C . VAL A 1 105 ? -24.377 -35.532 14.716 1.00 48.78 105 VAL A C 1
ATOM 788 O O . VAL A 1 105 ? -24.306 -34.555 13.976 1.00 48.78 105 VAL A O 1
ATOM 791 N N . SER A 1 106 ? -24.156 -36.781 14.317 1.00 49.47 106 SER A N 1
ATOM 792 C CA . SER A 1 106 ? -24.070 -37.327 12.961 1.00 49.47 106 SER A CA 1
ATOM 793 C C . SER A 1 106 ? -24.980 -36.659 11.912 1.00 49.47 106 SER A C 1
ATOM 795 O O . SER A 1 106 ? -26.186 -36.557 12.118 1.00 49.47 106 SER A O 1
ATOM 797 N N . SER A 1 107 ? -24.441 -36.319 10.738 1.00 51.47 107 SER A N 1
ATOM 798 C CA . SER A 1 107 ? -25.254 -36.218 9.519 1.00 51.47 107 SER A CA 1
ATOM 799 C C . SER A 1 107 ? -24.483 -36.782 8.333 1.00 51.47 107 SER A C 1
ATOM 801 O O . SER A 1 107 ? -23.715 -36.108 7.651 1.00 51.47 107 SER A O 1
ATOM 803 N N . THR A 1 108 ? -24.657 -38.085 8.138 1.00 60.62 108 THR A N 1
ATOM 804 C CA . THR A 1 108 ? -24.381 -38.774 6.884 1.00 60.62 108 THR A CA 1
ATOM 805 C C . THR A 1 108 ? -25.720 -39.267 6.365 1.00 60.62 108 THR A C 1
ATOM 807 O O . THR A 1 108 ? -26.268 -40.201 6.946 1.00 60.62 108 THR A O 1
ATOM 810 N N . ARG A 1 109 ? -26.225 -38.674 5.279 1.00 52.84 109 ARG A N 1
ATOM 811 C CA . ARG A 1 109 ? -26.443 -39.397 4.016 1.00 52.84 109 ARG A CA 1
ATOM 812 C C . ARG A 1 109 ? -27.071 -38.542 2.916 1.00 52.84 109 ARG A C 1
ATOM 814 O O . ARG A 1 109 ? -27.784 -37.580 3.183 1.00 52.84 109 ARG A O 1
ATOM 821 N N . CYS A 1 110 ? -26.741 -38.982 1.703 1.00 38.53 110 CYS A N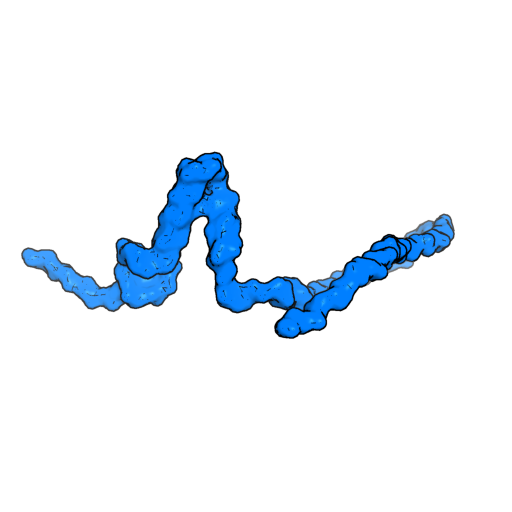 1
ATOM 822 C CA . CYS A 1 110 ? -27.481 -38.840 0.458 1.00 38.53 110 CYS A CA 1
ATOM 823 C C . CYS A 1 110 ? -28.872 -39.479 0.529 1.00 38.53 110 CYS A C 1
ATOM 825 O O . CYS A 1 110 ? -29.003 -40.499 1.247 1.00 38.53 110 CYS A O 1
#

Secondary structure (DSSP, 8-state):
-----------TTT--SS-TT-TT-HHHHHHHHHHHHHHHHT--HHHHHHHHHHHS--TT--GGGGTT------------------------------------------